Protein AF-A0A3N5UHN4-F1 (afdb_monomer_lite)

Structure (mmCIF, N/CA/C/O backbone):
data_AF-A0A3N5UHN4-F1
#
_entry.id   AF-A0A3N5UHN4-F1
#
loop_
_atom_site.group_PDB
_atom_site.id
_atom_site.type_symbol
_atom_site.label_atom_id
_atom_site.label_alt_id
_atom_site.label_comp_id
_atom_site.label_asym_id
_atom_site.label_entity_id
_atom_site.label_seq_id
_atom_site.pdbx_PDB_ins_code
_atom_site.Cartn_x
_atom_site.Cartn_y
_atom_site.Cartn_z
_atom_site.occupancy
_atom_site.B_iso_or_equiv
_atom_site.auth_seq_id
_atom_site.auth_comp_id
_atom_site.auth_asym_id
_atom_site.auth_atom_id
_atom_site.pdbx_PDB_model_num
ATOM 1 N N . MET A 1 1 ? 27.092 2.480 -37.868 1.00 44.53 1 MET A N 1
ATOM 2 C CA . MET A 1 1 ? 26.318 2.551 -36.614 1.00 44.53 1 MET A CA 1
ATOM 3 C C . MET A 1 1 ? 26.959 3.637 -35.778 1.00 44.53 1 MET A C 1
ATOM 5 O O . MET A 1 1 ? 28.135 3.512 -35.459 1.00 44.53 1 MET A O 1
ATOM 9 N N . ASN A 1 2 ? 26.249 4.748 -35.586 1.00 46.53 2 ASN A N 1
ATOM 10 C CA . ASN A 1 2 ? 26.760 5.922 -34.883 1.00 46.53 2 ASN A CA 1
ATOM 11 C C . ASN A 1 2 ? 26.744 5.654 -33.374 1.00 46.53 2 ASN A C 1
ATOM 13 O O . ASN A 1 2 ? 25.789 5.077 -32.865 1.00 46.53 2 ASN A O 1
ATOM 17 N N . GLN A 1 3 ? 27.797 6.075 -32.671 1.00 48.22 3 GLN A N 1
ATOM 18 C CA . GLN A 1 3 ? 27.957 5.910 -31.218 1.00 48.22 3 GLN A CA 1
ATOM 19 C C . GLN A 1 3 ? 26.948 6.731 -30.384 1.00 48.22 3 GLN A C 1
ATOM 21 O O . GLN A 1 3 ? 26.941 6.620 -29.163 1.00 48.22 3 GLN A O 1
ATOM 26 N N . GLU A 1 4 ? 26.087 7.529 -31.021 1.00 50.91 4 GLU A N 1
ATOM 27 C CA . GLU A 1 4 ? 25.093 8.381 -30.354 1.00 50.91 4 GLU A CA 1
ATOM 28 C C . GLU A 1 4 ? 23.802 7.628 -29.974 1.00 50.91 4 GLU A C 1
ATOM 30 O O . GLU A 1 4 ? 23.226 7.926 -28.932 1.00 50.91 4 GLU A O 1
ATOM 35 N N . ASP A 1 5 ? 23.395 6.595 -30.726 1.00 50.59 5 ASP A N 1
ATOM 36 C CA . ASP A 1 5 ? 22.175 5.808 -30.428 1.00 50.59 5 ASP A CA 1
ATOM 37 C C . ASP A 1 5 ? 22.328 4.888 -29.202 1.00 50.59 5 ASP A C 1
ATOM 39 O O . ASP A 1 5 ? 21.349 4.529 -28.551 1.00 50.59 5 ASP A O 1
ATOM 43 N N . VAL A 1 6 ? 23.560 4.491 -28.867 1.00 52.94 6 VAL A N 1
ATOM 44 C CA . VAL A 1 6 ? 23.823 3.548 -27.765 1.00 52.94 6 VAL A CA 1
ATOM 45 C C . VAL A 1 6 ? 23.724 4.243 -26.400 1.00 52.94 6 VAL A C 1
ATOM 47 O O . VAL A 1 6 ? 23.199 3.664 -25.455 1.00 52.94 6 VAL A O 1
ATOM 50 N N . MET A 1 7 ? 24.147 5.510 -26.299 1.00 51.06 7 MET A N 1
ATOM 51 C CA . MET A 1 7 ? 24.111 6.272 -25.039 1.00 51.06 7 MET A CA 1
ATOM 52 C C . MET A 1 7 ? 22.700 6.728 -24.635 1.00 51.06 7 MET A C 1
ATOM 54 O O . MET A 1 7 ? 22.415 6.813 -23.438 1.00 51.06 7 MET A O 1
ATOM 58 N N . GLY A 1 8 ? 21.826 7.021 -25.607 1.00 54.56 8 GLY A N 1
ATOM 59 C CA . GLY A 1 8 ? 20.441 7.432 -25.343 1.00 54.56 8 GLY A CA 1
ATOM 60 C C . GLY A 1 8 ? 19.603 6.310 -24.724 1.00 54.56 8 GLY A C 1
ATOM 61 O O . GLY A 1 8 ? 18.945 6.518 -23.710 1.00 54.56 8 GLY A O 1
ATOM 62 N N . ASN A 1 9 ? 19.720 5.090 -25.258 1.00 59.78 9 ASN A N 1
ATOM 63 C CA . ASN A 1 9 ? 18.973 3.931 -24.756 1.00 59.78 9 ASN A CA 1
ATOM 64 C C . ASN A 1 9 ? 19.392 3.501 -23.340 1.00 59.78 9 ASN A C 1
ATOM 66 O O . ASN A 1 9 ? 18.534 3.162 -22.529 1.00 59.78 9 ASN A O 1
ATOM 70 N N . GLU A 1 10 ? 20.688 3.525 -23.008 1.00 62.12 10 GLU A N 1
ATOM 71 C CA . GLU A 1 10 ? 21.155 3.121 -21.671 1.00 62.12 10 GLU A CA 1
ATOM 72 C C . GLU A 1 10 ? 20.685 4.083 -20.568 1.00 62.12 10 GLU A C 1
ATOM 74 O O . GLU A 1 10 ? 20.328 3.655 -19.466 1.00 62.12 10 GLU A O 1
ATOM 79 N N . THR A 1 11 ? 20.650 5.388 -20.859 1.00 67.88 11 THR A N 1
ATOM 80 C CA . THR A 1 11 ? 20.169 6.392 -19.900 1.00 67.88 11 THR A CA 1
ATOM 81 C C . THR A 1 11 ? 18.649 6.368 -19.747 1.00 67.88 11 THR A C 1
ATOM 83 O O . THR A 1 11 ? 18.159 6.481 -1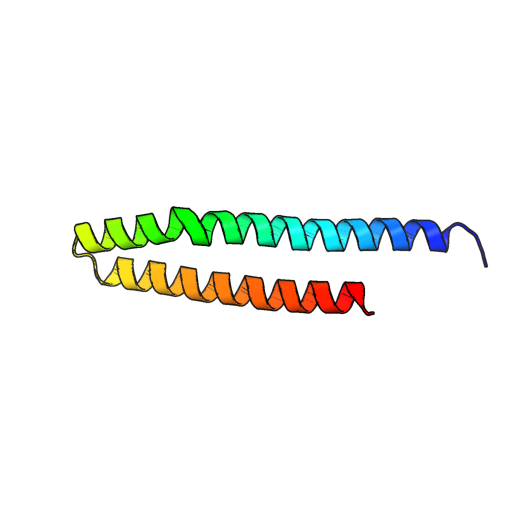8.623 1.00 67.88 11 THR A O 1
ATOM 86 N N . GLU A 1 12 ? 17.892 6.154 -20.824 1.00 65.44 12 GLU A N 1
ATOM 87 C CA . GLU A 1 12 ? 16.429 6.026 -20.772 1.00 65.44 12 GLU A CA 1
ATOM 88 C C . GLU A 1 12 ? 15.958 4.746 -20.063 1.00 65.44 12 GLU A C 1
ATOM 90 O O . GLU A 1 12 ? 15.049 4.808 -19.228 1.00 65.44 12 GLU A O 1
ATOM 95 N N . LEU A 1 13 ? 16.610 3.605 -20.314 1.00 70.56 13 LEU A N 1
ATOM 96 C CA . LEU A 1 13 ? 16.338 2.355 -19.599 1.00 70.56 13 LEU A CA 1
ATOM 97 C C . LEU A 1 13 ? 16.619 2.517 -18.097 1.00 70.56 13 LEU A C 1
ATOM 99 O O . LEU A 1 13 ? 15.795 2.149 -17.263 1.00 70.56 13 LEU A O 1
ATOM 103 N N . SER A 1 14 ? 17.745 3.144 -17.741 1.00 75.62 14 SER A N 1
ATOM 104 C CA . SER A 1 14 ? 18.099 3.438 -16.346 1.00 75.62 14 SER A CA 1
ATOM 105 C C . SER A 1 14 ? 17.063 4.334 -15.655 1.00 75.62 14 SER A C 1
ATOM 107 O O . SER A 1 14 ? 16.662 4.053 -14.523 1.00 75.62 14 SER A O 1
ATOM 109 N N . ASN A 1 15 ? 16.561 5.363 -16.347 1.00 82.75 15 ASN A N 1
ATOM 110 C CA . ASN A 1 15 ? 15.503 6.232 -15.825 1.00 82.75 15 ASN A CA 1
ATOM 111 C C . ASN A 1 15 ? 14.189 5.463 -15.619 1.00 82.75 15 ASN A C 1
ATOM 113 O O . ASN A 1 15 ? 13.563 5.589 -14.570 1.00 82.75 15 ASN A O 1
ATOM 117 N N . THR A 1 16 ? 13.811 4.604 -16.570 1.00 84.50 16 THR A N 1
ATOM 11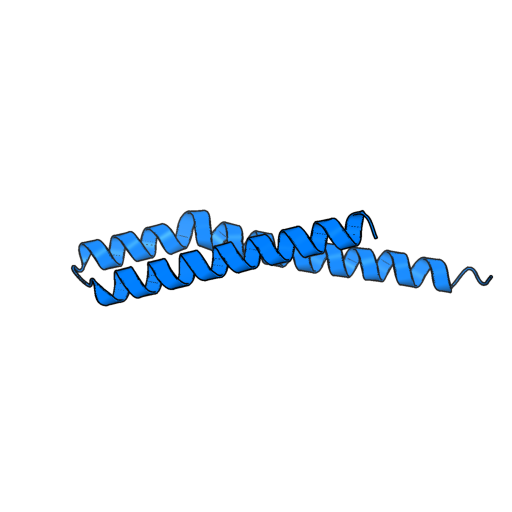8 C CA . THR A 1 16 ? 12.594 3.781 -16.480 1.00 84.50 16 THR A CA 1
ATOM 119 C C . THR A 1 16 ? 12.669 2.791 -15.313 1.00 84.50 16 THR A C 1
ATOM 121 O O . THR A 1 16 ? 11.734 2.689 -14.515 1.00 84.50 16 THR A O 1
ATOM 124 N N . LEU A 1 17 ? 13.805 2.104 -15.150 1.00 88.31 17 LEU A N 1
ATOM 125 C CA . LEU A 1 17 ? 14.055 1.208 -14.018 1.00 88.31 17 LEU A CA 1
ATOM 126 C C . LEU A 1 17 ? 14.031 1.969 -12.683 1.00 88.31 17 LEU A C 1
ATOM 128 O O . LEU A 1 17 ? 13.437 1.493 -11.712 1.00 88.31 17 LEU A O 1
ATOM 132 N N . TYR A 1 18 ? 14.639 3.159 -12.632 1.00 89.00 18 TYR A N 1
ATOM 133 C CA . TYR A 1 18 ? 14.620 4.021 -11.451 1.00 89.00 18 TYR A CA 1
ATOM 134 C C . TYR A 1 18 ? 13.195 4.439 -11.071 1.00 89.00 18 TYR A C 1
ATOM 136 O O . TYR A 1 18 ? 12.821 4.316 -9.904 1.00 89.00 18 TYR A O 1
ATOM 144 N N . ASP A 1 19 ? 12.382 4.872 -12.034 1.00 91.19 19 ASP A N 1
ATOM 145 C CA . ASP A 1 19 ? 11.002 5.303 -11.798 1.00 91.19 19 ASP A CA 1
ATOM 146 C C . ASP A 1 19 ? 10.130 4.162 -11.253 1.00 91.19 19 ASP A C 1
ATOM 148 O O . ASP A 1 19 ? 9.370 4.357 -10.294 1.00 91.19 19 ASP A O 1
ATOM 152 N N . ILE A 1 20 ? 10.287 2.949 -11.800 1.00 90.56 20 ILE A N 1
ATOM 153 C CA . ILE A 1 20 ? 9.600 1.747 -11.312 1.00 90.56 20 ILE A CA 1
ATOM 154 C C . ILE A 1 20 ? 10.016 1.446 -9.867 1.00 90.56 20 ILE A C 1
ATOM 156 O O . ILE A 1 20 ? 9.154 1.316 -8.990 1.00 90.56 20 ILE A O 1
ATOM 160 N N . LEU A 1 21 ? 11.322 1.382 -9.590 1.00 91.69 21 LEU A N 1
ATOM 161 C CA . LEU A 1 21 ? 11.845 1.094 -8.251 1.00 91.69 21 LEU A CA 1
ATOM 162 C C . LEU A 1 21 ? 11.424 2.154 -7.225 1.00 91.69 21 LEU A C 1
ATOM 164 O O . LEU A 1 21 ? 11.030 1.816 -6.105 1.00 91.69 21 LEU A O 1
ATOM 168 N N . HIS A 1 22 ? 11.451 3.431 -7.604 1.00 92.94 22 HIS A N 1
ATOM 169 C CA . HIS A 1 22 ? 11.017 4.539 -6.756 1.00 92.94 22 HIS A CA 1
ATOM 170 C C . HIS A 1 22 ? 9.528 4.448 -6.414 1.00 92.94 22 HIS A C 1
ATOM 172 O O . HIS A 1 22 ? 9.143 4.614 -5.253 1.00 92.94 22 HIS A O 1
ATOM 178 N N . SER A 1 23 ? 8.680 4.133 -7.399 1.00 92.69 23 SER A N 1
ATOM 179 C CA . SER A 1 23 ? 7.247 3.921 -7.170 1.00 92.69 23 SER A CA 1
ATOM 180 C C . SER A 1 23 ? 6.996 2.730 -6.242 1.00 92.69 23 SER A C 1
ATOM 182 O O . SER A 1 23 ? 6.219 2.844 -5.291 1.00 92.69 23 SER A O 1
ATOM 184 N N . MET A 1 24 ? 7.694 1.610 -6.458 1.00 93.44 24 MET A N 1
ATOM 185 C CA . MET A 1 24 ? 7.591 0.430 -5.595 1.00 93.44 24 MET A CA 1
ATOM 186 C C . MET A 1 24 ? 8.019 0.733 -4.153 1.00 93.44 24 MET A C 1
ATOM 188 O O . MET A 1 24 ? 7.360 0.286 -3.216 1.00 93.44 24 MET A O 1
ATOM 192 N N . GLY A 1 25 ? 9.078 1.524 -3.955 1.00 91.50 25 GLY A N 1
ATOM 193 C CA . GLY A 1 25 ? 9.541 1.933 -2.626 1.00 91.50 25 GLY A CA 1
ATOM 194 C C . GLY A 1 25 ? 8.502 2.752 -1.853 1.00 91.50 25 GLY A C 1
ATOM 195 O O . GLY A 1 25 ? 8.279 2.508 -0.664 1.00 91.50 25 GLY A O 1
ATOM 196 N N . LYS A 1 26 ? 7.809 3.680 -2.527 1.00 91.38 26 LYS A N 1
ATOM 197 C CA . LYS A 1 26 ? 6.714 4.461 -1.924 1.00 91.38 26 LYS A CA 1
ATOM 198 C C . LYS A 1 26 ? 5.539 3.577 -1.515 1.00 91.38 26 LYS A C 1
ATOM 200 O O . LYS A 1 26 ? 5.053 3.693 -0.388 1.00 91.38 26 LYS A O 1
ATOM 205 N N . ASP A 1 27 ? 5.111 2.685 -2.407 1.00 91.88 27 ASP A N 1
ATOM 206 C CA . ASP A 1 27 ? 4.013 1.759 -2.129 1.00 91.88 27 ASP A CA 1
ATOM 207 C C . ASP A 1 27 ? 4.375 0.790 -0.994 1.00 91.88 27 ASP A C 1
ATOM 209 O O . ASP A 1 27 ? 3.546 0.548 -0.117 1.00 91.88 27 ASP A O 1
ATOM 213 N N . ALA A 1 28 ? 5.619 0.301 -0.939 1.00 90.12 28 ALA A N 1
ATOM 214 C CA . ALA A 1 28 ? 6.103 -0.542 0.151 1.00 90.12 28 ALA A CA 1
ATOM 215 C C . ALA A 1 28 ? 6.065 0.187 1.504 1.00 90.12 28 ALA A C 1
ATOM 217 O O . ALA A 1 28 ? 5.521 -0.354 2.467 1.00 90.12 28 ALA A O 1
ATOM 218 N N . GLY A 1 29 ? 6.570 1.423 1.584 1.00 89.75 29 GLY A N 1
ATOM 219 C CA . GLY A 1 29 ? 6.524 2.212 2.821 1.00 89.75 29 GLY A CA 1
ATOM 220 C C . GLY A 1 29 ? 5.094 2.412 3.332 1.00 89.75 29 GLY A C 1
ATOM 221 O O . GLY A 1 29 ? 4.801 2.174 4.504 1.00 89.75 29 GLY A O 1
ATOM 222 N N . PHE A 1 30 ? 4.176 2.757 2.429 1.00 90.56 30 PHE A N 1
ATOM 223 C CA . PHE A 1 30 ? 2.763 2.914 2.764 1.00 90.56 30 PHE A CA 1
ATOM 224 C C . PHE A 1 30 ? 2.098 1.596 3.210 1.00 90.56 30 PHE A C 1
ATOM 226 O O . PHE A 1 30 ? 1.321 1.588 4.168 1.00 90.56 30 PHE A O 1
ATOM 233 N N . LEU A 1 31 ? 2.400 0.479 2.536 1.00 92.81 31 LEU A N 1
ATOM 234 C CA . LEU A 1 31 ? 1.803 -0.836 2.799 1.00 92.81 31 LEU A CA 1
ATOM 235 C C . LEU A 1 31 ? 2.304 -1.505 4.086 1.00 92.81 31 LEU A C 1
ATOM 237 O O . LEU A 1 31 ? 1.532 -2.209 4.743 1.00 92.81 31 LEU A O 1
ATOM 241 N N . TYR A 1 32 ? 3.579 -1.328 4.436 1.00 84.31 32 TYR A N 1
ATOM 242 C CA . TYR A 1 32 ? 4.159 -1.966 5.618 1.00 84.31 32 TYR A CA 1
ATOM 243 C C . TYR A 1 32 ? 3.776 -1.257 6.916 1.00 84.31 32 TYR A C 1
ATOM 245 O O . TYR A 1 32 ? 3.457 -1.928 7.899 1.00 84.31 32 TYR A O 1
ATOM 253 N N . ASP A 1 33 ? 3.759 0.073 6.912 1.00 87.88 33 ASP A N 1
ATOM 254 C CA . ASP A 1 33 ? 3.594 0.857 8.135 1.00 87.88 33 ASP A CA 1
ATOM 255 C C . ASP A 1 33 ? 2.224 1.548 8.183 1.00 87.88 33 ASP A C 1
ATOM 257 O O . ASP A 1 33 ? 1.321 1.162 8.933 1.00 87.88 33 ASP A O 1
ATOM 261 N N . THR A 1 34 ? 2.022 2.515 7.289 1.00 93.06 34 THR A N 1
ATOM 262 C CA . THR A 1 34 ? 0.917 3.474 7.364 1.00 93.06 34 THR A CA 1
ATOM 263 C C . THR A 1 34 ? -0.464 2.823 7.284 1.00 93.06 34 THR A C 1
ATOM 265 O O . THR A 1 34 ? -1.329 3.091 8.121 1.00 93.06 34 THR A O 1
ATOM 268 N N . ILE A 1 35 ? -0.698 1.943 6.306 1.00 95.88 35 ILE A N 1
ATOM 269 C CA . ILE A 1 35 ? -2.047 1.411 6.076 1.00 95.88 35 ILE A CA 1
ATOM 270 C C . ILE A 1 35 ? -2.516 0.480 7.196 1.00 95.88 35 ILE A C 1
ATOM 272 O O . ILE A 1 35 ? -3.701 0.451 7.523 1.00 95.88 35 ILE A O 1
ATOM 276 N N . ASN A 1 36 ? -1.593 -0.251 7.828 1.00 94.44 36 ASN A N 1
ATOM 277 C CA . ASN A 1 36 ? -1.935 -1.124 8.946 1.00 94.44 36 ASN A CA 1
ATOM 278 C C . ASN A 1 36 ? -2.347 -0.299 10.172 1.00 94.44 36 ASN A C 1
ATOM 280 O O .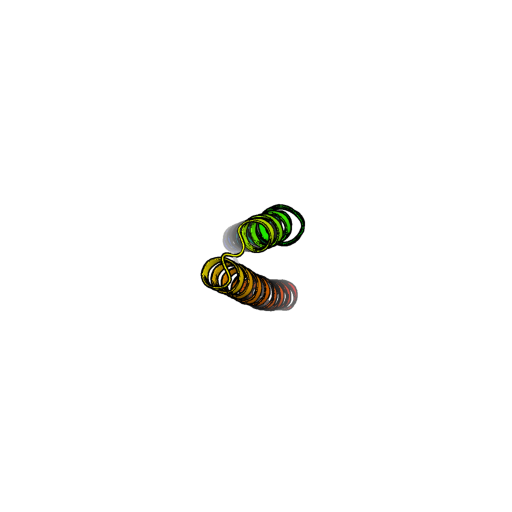 ASN A 1 36 ? -3.258 -0.707 10.892 1.00 94.44 36 ASN A O 1
ATOM 284 N N . GLN A 1 37 ? -1.724 0.865 10.392 1.00 96.75 37 GLN A N 1
ATOM 285 C CA . GLN A 1 37 ? -2.144 1.781 11.450 1.00 96.75 37 GLN A CA 1
ATOM 286 C C . GLN A 1 37 ? -3.539 2.355 11.172 1.00 96.75 37 GLN A C 1
ATOM 288 O O . GLN A 1 37 ? -4.394 2.314 12.049 1.00 96.75 37 GLN A O 1
ATOM 293 N N . TYR A 1 38 ? -3.824 2.778 9.938 1.00 97.12 38 TYR A N 1
ATOM 294 C CA . TYR A 1 38 ? -5.145 3.315 9.583 1.00 97.12 38 TYR A CA 1
ATOM 295 C C . TYR A 1 38 ? -6.273 2.286 9.717 1.00 97.12 38 TYR A C 1
ATOM 297 O O . TYR A 1 38 ? -7.375 2.624 10.153 1.00 97.12 38 TYR A O 1
ATOM 305 N N . ILE A 1 39 ? -5.998 1.018 9.396 1.00 97.50 39 ILE A N 1
ATOM 306 C CA . ILE A 1 39 ? -6.939 -0.084 9.634 1.00 97.50 39 ILE A CA 1
ATOM 307 C C . ILE A 1 39 ? -7.203 -0.242 11.137 1.00 97.50 39 ILE A C 1
ATOM 309 O O . ILE A 1 39 ? -8.365 -0.320 11.537 1.00 97.50 39 ILE A O 1
ATOM 313 N N . LYS A 1 40 ? -6.154 -0.243 11.972 1.00 97.56 40 LYS A N 1
ATOM 314 C CA . LYS A 1 40 ? -6.289 -0.337 13.437 1.00 97.56 40 LYS A CA 1
ATOM 315 C C . LYS A 1 40 ? -7.081 0.832 14.020 1.00 97.56 40 LYS A C 1
ATOM 317 O O . LYS A 1 40 ? -7.957 0.607 14.850 1.00 97.56 40 LYS A O 1
ATOM 322 N N . ASP A 1 41 ? -6.823 2.054 13.567 1.00 98.06 41 ASP A N 1
ATOM 323 C CA . ASP A 1 41 ? -7.534 3.248 14.035 1.00 98.06 41 ASP A CA 1
ATOM 324 C C . ASP A 1 41 ? -9.024 3.184 13.663 1.00 98.06 41 ASP A C 1
ATOM 326 O O . ASP A 1 41 ? -9.896 3.457 14.491 1.00 98.06 41 ASP A O 1
ATOM 330 N N . ALA A 1 42 ? -9.342 2.740 12.442 1.00 98.19 42 ALA A N 1
ATOM 331 C CA . ALA A 1 42 ? -10.722 2.540 12.003 1.00 98.19 42 ALA A CA 1
ATOM 332 C C . ALA A 1 42 ? -11.439 1.427 12.793 1.00 98.19 42 ALA A C 1
ATOM 334 O O . ALA A 1 42 ? -12.621 1.570 13.120 1.00 98.19 42 ALA A O 1
ATOM 335 N N . GLN A 1 43 ? -10.727 0.348 13.141 1.00 98.12 43 GLN A N 1
ATOM 336 C CA . GLN A 1 43 ? -11.234 -0.710 14.021 1.00 98.12 43 GLN A CA 1
ATOM 337 C C . GLN A 1 43 ? -11.510 -0.179 15.432 1.00 98.12 43 GLN A C 1
ATOM 339 O O . GLN A 1 43 ? -12.590 -0.423 15.966 1.00 98.12 43 GLN A O 1
ATOM 344 N N . ALA A 1 44 ? -10.583 0.589 16.015 1.00 98.31 44 ALA A N 1
ATOM 345 C CA . ALA A 1 44 ? -10.743 1.194 17.339 1.00 98.31 44 ALA A CA 1
ATOM 346 C C . ALA A 1 44 ? -11.924 2.180 17.397 1.00 98.31 44 ALA A C 1
ATOM 348 O O . ALA A 1 44 ? -12.600 2.285 18.419 1.00 98.31 44 ALA A O 1
ATOM 349 N N . ALA A 1 45 ? -12.217 2.854 16.283 1.00 98.12 45 ALA A N 1
ATOM 350 C CA . ALA A 1 45 ? -13.379 3.724 16.128 1.00 98.12 45 ALA A CA 1
ATOM 351 C C . ALA A 1 45 ? -14.696 2.975 15.828 1.00 98.12 45 ALA A C 1
ATOM 353 O O . ALA A 1 45 ? -15.721 3.622 15.616 1.00 98.12 45 ALA A O 1
ATOM 354 N N . ASN A 1 46 ? -14.692 1.635 15.773 1.00 97.69 46 ASN A N 1
ATOM 355 C CA . ASN A 1 46 ? -15.829 0.803 15.353 1.00 97.69 46 ASN A CA 1
ATOM 356 C C . ASN A 1 46 ? -16.425 1.203 13.985 1.00 97.69 46 ASN A C 1
ATOM 358 O O . ASN A 1 46 ? -17.615 1.007 13.730 1.00 97.69 46 ASN A O 1
ATOM 362 N N . ASN A 1 47 ? -15.610 1.753 13.079 1.00 98.25 47 ASN A N 1
ATOM 363 C CA . ASN A 1 47 ? -16.051 2.193 11.757 1.00 98.25 47 ASN A CA 1
ATOM 364 C C . ASN A 1 47 ? -15.743 1.124 10.698 1.00 98.25 47 ASN A C 1
ATOM 366 O O . ASN A 1 47 ? -14.738 1.181 9.989 1.00 98.25 47 ASN A O 1
ATOM 370 N N . SER A 1 48 ? -16.630 0.135 10.586 1.00 97.56 48 SER A N 1
ATOM 371 C CA . SER A 1 48 ? -16.467 -1.008 9.678 1.00 97.56 48 SER A CA 1
ATOM 372 C C . SER A 1 48 ? -16.382 -0.617 8.197 1.00 97.56 48 SER A C 1
ATOM 374 O O . SER A 1 48 ? -15.631 -1.240 7.445 1.00 97.56 48 SER A O 1
ATOM 376 N N . GLN A 1 49 ? -17.089 0.435 7.774 1.00 98.06 49 GLN A N 1
ATOM 377 C CA . GLN A 1 49 ? -17.019 0.945 6.402 1.00 98.06 49 GLN A CA 1
ATOM 378 C C . GLN A 1 49 ? -15.627 1.503 6.087 1.00 98.06 49 GLN A C 1
ATOM 380 O O . GLN A 1 49 ? -15.070 1.248 5.015 1.00 98.06 49 GLN A O 1
ATOM 385 N N . LEU A 1 50 ? -15.036 2.236 7.031 1.00 97.81 50 LEU A N 1
ATOM 386 C CA . LEU A 1 50 ? -13.691 2.772 6.867 1.00 97.81 50 LEU A CA 1
ATOM 387 C C . LEU A 1 50 ? -12.634 1.658 6.888 1.00 97.81 50 LEU A C 1
ATOM 389 O O . LEU A 1 50 ? -11.711 1.693 6.079 1.00 97.81 50 LEU A O 1
ATOM 393 N N . VAL A 1 51 ? -12.810 0.623 7.719 1.0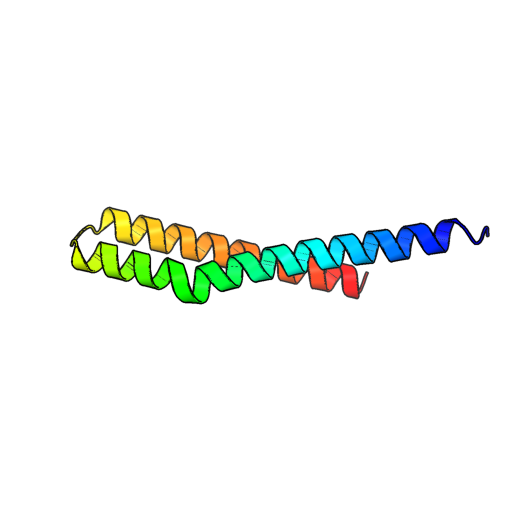0 98.31 51 VAL A N 1
ATOM 394 C CA . VAL A 1 51 ? -11.961 -0.584 7.685 1.00 98.31 51 VAL A CA 1
ATOM 395 C C . VAL A 1 51 ? -11.982 -1.230 6.297 1.00 98.31 51 VAL A C 1
ATOM 397 O O . VAL A 1 51 ? -10.927 -1.461 5.713 1.00 98.31 51 VAL A O 1
ATOM 400 N N . GLN A 1 52 ? -13.169 -1.466 5.728 1.00 98.31 52 GLN A N 1
ATOM 401 C CA . GLN A 1 52 ? -13.305 -2.040 4.382 1.00 98.31 52 GLN A CA 1
ATOM 402 C C . GLN A 1 52 ? -12.663 -1.165 3.300 1.00 98.31 52 GLN A C 1
ATOM 404 O O . GLN A 1 52 ? -12.078 -1.678 2.343 1.00 98.31 52 GLN A O 1
ATOM 409 N N . THR A 1 53 ? -12.748 0.155 3.462 1.00 98.19 53 THR A N 1
ATOM 410 C CA . THR A 1 53 ? -12.129 1.116 2.545 1.00 98.19 53 THR A CA 1
ATOM 411 C C . THR A 1 53 ? -10.607 0.975 2.568 1.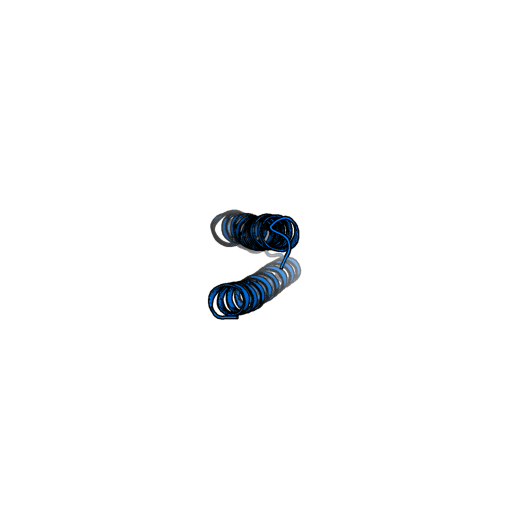00 98.19 53 THR A C 1
ATOM 413 O O . THR A 1 53 ? -9.990 0.822 1.513 1.00 98.19 53 THR A O 1
ATOM 416 N N . TRP A 1 54 ? -9.993 0.936 3.755 1.00 97.88 54 TRP A N 1
ATOM 417 C CA . TRP A 1 54 ? -8.545 0.756 3.881 1.00 97.88 54 TRP A CA 1
ATOM 418 C C . TRP A 1 54 ? -8.061 -0.612 3.398 1.00 97.88 54 TRP A C 1
ATOM 420 O O . TRP A 1 54 ? -7.053 -0.683 2.697 1.00 97.88 54 TRP A O 1
ATOM 430 N N . GLU A 1 55 ? -8.791 -1.690 3.683 1.00 97.44 55 GLU A N 1
ATOM 431 C CA . GLU A 1 55 ? -8.455 -3.026 3.166 1.00 97.44 55 GLU A CA 1
ATOM 432 C C . GLU A 1 55 ? -8.521 -3.086 1.630 1.00 97.44 55 GLU A C 1
ATOM 434 O O . GLU A 1 55 ? -7.671 -3.703 0.981 1.00 97.44 55 GLU A O 1
ATOM 439 N N . THR A 1 56 ? -9.483 -2.387 1.021 1.00 97.81 56 THR A N 1
ATOM 440 C CA . THR A 1 56 ? -9.580 -2.282 -0.443 1.00 97.81 56 THR A CA 1
ATOM 441 C C . THR A 1 56 ? -8.374 -1.543 -1.023 1.00 97.81 56 THR A C 1
ATOM 443 O O . THR A 1 56 ? -7.722 -2.053 -1.935 1.00 97.81 56 THR A O 1
ATOM 446 N N . ILE A 1 57 ? -8.011 -0.393 -0.445 1.00 96.44 57 ILE A N 1
ATOM 447 C CA . ILE A 1 57 ? -6.833 0.383 -0.863 1.00 96.44 57 ILE A CA 1
ATOM 448 C C . ILE A 1 57 ? -5.557 -0.463 -0.746 1.00 96.44 57 ILE A C 1
ATOM 450 O O . ILE A 1 57 ? -4.739 -0.478 -1.668 1.00 96.44 57 ILE A O 1
ATOM 454 N N . LYS A 1 58 ? -5.399 -1.207 0.356 1.00 96.19 58 LYS A N 1
ATOM 455 C CA . LYS A 1 58 ? -4.264 -2.112 0.582 1.00 96.19 58 LYS A CA 1
ATOM 456 C C . LYS A 1 58 ? -4.161 -3.161 -0.521 1.00 96.19 58 LYS A C 1
ATOM 458 O O . LYS A 1 58 ? -3.092 -3.351 -1.099 1.00 96.19 58 LYS A O 1
ATOM 463 N N . LYS A 1 59 ? -5.276 -3.817 -0.849 1.00 96.38 59 LYS A N 1
ATOM 464 C CA . LYS A 1 59 ? -5.331 -4.834 -1.905 1.00 96.38 59 LYS A CA 1
ATOM 465 C C . LYS A 1 59 ? -4.968 -4.265 -3.277 1.00 96.38 59 LYS A C 1
ATOM 467 O O . LYS A 1 59 ? -4.230 -4.904 -4.025 1.00 96.38 59 LYS A O 1
ATOM 472 N N . ASP A 1 60 ? -5.463 -3.079 -3.611 1.00 95.69 60 ASP A N 1
ATOM 473 C CA . ASP A 1 60 ? -5.177 -2.456 -4.905 1.00 95.69 60 ASP A CA 1
ATOM 474 C C . ASP A 1 60 ? -3.713 -2.024 -5.027 1.00 95.69 60 ASP A C 1
ATOM 476 O O . ASP A 1 60 ? -3.092 -2.254 -6.063 1.00 95.69 60 ASP A O 1
ATOM 480 N N . ARG A 1 61 ? -3.113 -1.495 -3.957 1.00 94.50 61 ARG A N 1
ATOM 481 C CA . ARG A 1 61 ? -1.677 -1.169 -3.926 1.00 94.50 61 ARG A CA 1
ATOM 482 C C . ARG A 1 61 ? -0.790 -2.413 -4.028 1.00 94.50 61 ARG A C 1
ATOM 484 O O . ARG A 1 61 ? 0.192 -2.393 -4.760 1.00 94.50 61 ARG A O 1
ATOM 491 N N . LEU A 1 62 ? -1.168 -3.525 -3.393 1.00 95.00 62 LEU A N 1
ATOM 492 C CA . LEU A 1 62 ? -0.485 -4.811 -3.598 1.00 95.00 62 LEU A CA 1
ATOM 493 C C . LEU A 1 62 ? -0.566 -5.275 -5.060 1.00 95.00 62 LEU A C 1
ATOM 495 O O . LEU A 1 62 ? 0.415 -5.774 -5.607 1.00 95.00 62 LEU A O 1
ATOM 499 N N . ARG A 1 63 ? -1.715 -5.077 -5.718 1.00 95.19 63 ARG A N 1
ATOM 500 C CA . ARG A 1 63 ? -1.859 -5.366 -7.151 1.00 95.19 63 ARG A CA 1
ATOM 501 C C . ARG A 1 63 ? -0.927 -4.493 -7.994 1.00 95.19 63 ARG A C 1
ATOM 503 O O . ARG A 1 63 ? -0.299 -5.017 -8.906 1.00 95.19 63 ARG A O 1
ATOM 510 N N . HIS A 1 64 ? -0.819 -3.200 -7.688 1.00 93.62 64 HIS A N 1
ATOM 511 C CA . HIS A 1 64 ? 0.100 -2.297 -8.389 1.00 93.62 64 HIS A CA 1
ATOM 512 C C . HIS A 1 64 ? 1.558 -2.752 -8.250 1.00 93.62 64 HIS A C 1
ATOM 514 O O . HIS A 1 64 ? 2.260 -2.815 -9.255 1.00 93.62 64 HIS A O 1
ATOM 520 N N . LEU A 1 65 ? 1.987 -3.156 -7.048 1.00 94.06 65 LEU A N 1
ATOM 521 C CA . LEU A 1 65 ? 3.332 -3.700 -6.833 1.00 94.06 65 LEU A CA 1
ATOM 522 C C . LEU A 1 65 ? 3.616 -4.939 -7.688 1.00 94.06 65 LEU A C 1
ATOM 524 O O . LEU A 1 65 ? 4.707 -5.046 -8.242 1.00 94.06 65 LEU A O 1
ATOM 528 N N . HIS A 1 66 ? 2.656 -5.859 -7.823 1.00 94.12 66 HIS A N 1
ATOM 529 C CA . HIS A 1 66 ? 2.829 -7.020 -8.701 1.00 94.12 66 HIS A CA 1
ATOM 530 C C . HIS A 1 66 ? 2.990 -6.609 -10.169 1.00 94.12 66 HIS A C 1
ATOM 532 O O . HIS A 1 66 ? 3.915 -7.070 -10.824 1.00 94.12 66 HIS A O 1
ATOM 538 N N . VAL A 1 67 ? 2.157 -5.689 -10.6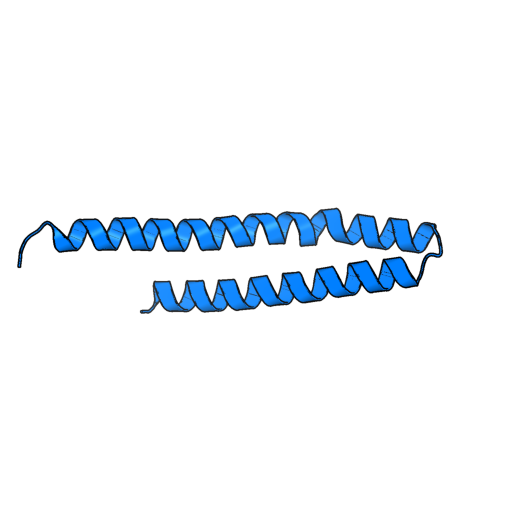66 1.00 94.75 67 VAL A N 1
ATOM 539 C CA . VAL A 1 67 ? 2.258 -5.201 -12.054 1.00 94.75 67 VAL A CA 1
ATOM 540 C C . VAL A 1 67 ? 3.599 -4.506 -12.311 1.00 94.75 67 VAL A C 1
ATOM 542 O O . VAL A 1 67 ? 4.204 -4.714 -13.360 1.00 94.75 67 VAL A O 1
ATOM 545 N N . LEU A 1 68 ? 4.086 -3.706 -11.358 1.00 93.81 68 LEU A N 1
ATOM 546 C CA . LEU A 1 68 ? 5.386 -3.036 -11.463 1.00 93.81 68 LEU A CA 1
ATOM 547 C C . LEU A 1 68 ? 6.555 -4.026 -11.412 1.00 93.81 68 LEU A C 1
ATOM 549 O O . LEU A 1 68 ? 7.510 -3.865 -12.165 1.00 93.81 68 LEU A O 1
ATOM 553 N N . LYS A 1 69 ? 6.466 -5.072 -10.584 1.00 92.19 69 LYS A N 1
ATOM 554 C CA . LYS A 1 69 ? 7.449 -6.163 -10.561 1.00 92.19 69 LYS A CA 1
ATOM 555 C C . LYS A 1 69 ? 7.513 -6.878 -11.910 1.00 92.19 69 LYS A C 1
ATOM 557 O O . LYS A 1 69 ? 8.604 -7.073 -12.432 1.00 92.19 69 LYS A O 1
ATOM 562 N N . ASP A 1 70 ? 6.361 -7.200 -12.493 1.00 92.75 70 ASP A N 1
ATOM 563 C CA . ASP A 1 70 ? 6.288 -7.844 -13.807 1.00 92.75 70 ASP A CA 1
ATOM 564 C C . ASP A 1 70 ? 6.850 -6.942 -14.919 1.00 92.75 70 ASP A C 1
ATOM 566 O O . ASP A 1 70 ? 7.468 -7.433 -15.862 1.00 92.75 70 ASP A O 1
ATOM 570 N N . ALA A 1 71 ? 6.636 -5.623 -14.833 1.00 90.25 71 ALA A N 1
ATOM 571 C CA . ALA A 1 71 ? 7.228 -4.659 -15.760 1.00 90.25 71 ALA A CA 1
ATOM 572 C C . ALA A 1 71 ? 8.756 -4.608 -15.610 1.00 90.25 71 ALA A C 1
ATOM 574 O O . ALA A 1 71 ? 9.465 -4.714 -16.605 1.00 90.25 71 ALA A O 1
ATOM 575 N N . LEU A 1 72 ? 9.261 -4.542 -14.374 1.00 89.00 72 LEU A N 1
ATOM 576 C CA . LEU A 1 72 ? 10.695 -4.553 -14.086 1.00 89.00 72 LEU A CA 1
ATOM 577 C C . LEU A 1 72 ? 11.379 -5.817 -14.630 1.00 89.00 72 LEU A C 1
ATOM 579 O O . LEU A 1 72 ? 12.435 -5.737 -15.246 1.00 89.00 72 LEU A O 1
ATOM 583 N N . GLU A 1 73 ? 10.768 -6.987 -14.435 1.00 88.25 73 GLU A N 1
ATOM 584 C CA . GLU A 1 73 ? 11.297 -8.260 -14.940 1.00 88.25 73 GLU A CA 1
ATOM 585 C C . GLU A 1 73 ? 11.338 -8.324 -16.472 1.00 88.25 73 GLU A C 1
ATOM 587 O O . GLU A 1 73 ? 12.197 -9.011 -17.025 1.00 88.25 73 GLU A O 1
ATOM 592 N N . LYS A 1 74 ? 10.434 -7.620 -17.163 1.00 88.25 74 LYS A N 1
ATOM 593 C CA . LYS A 1 74 ? 10.449 -7.511 -18.628 1.00 88.25 74 LYS A CA 1
ATOM 594 C C . LYS A 1 74 ? 11.539 -6.572 -19.121 1.00 88.25 74 LYS A C 1
ATOM 596 O O . LYS A 1 74 ? 12.228 -6.944 -20.054 1.00 88.25 74 LYS A O 1
ATOM 601 N N . GLU A 1 75 ? 11.729 -5.419 -18.486 1.00 82.50 75 GLU A N 1
ATOM 602 C CA . GLU A 1 75 ? 12.804 -4.481 -18.852 1.00 82.50 75 GLU A CA 1
ATOM 603 C C . GLU A 1 75 ? 14.204 -5.078 -18.614 1.00 82.50 75 GLU A C 1
ATOM 605 O O . GLU A 1 75 ? 15.148 -4.752 -19.322 1.00 82.50 75 GLU A O 1
ATOM 610 N N . LEU A 1 76 ? 14.356 -5.980 -17.635 1.00 77.56 76 LEU A N 1
ATOM 611 C CA . LEU A 1 76 ? 15.633 -6.649 -17.346 1.00 77.56 76 LEU A CA 1
ATOM 612 C C . LEU A 1 76 ? 15.960 -7.825 -18.283 1.00 77.56 76 LEU A C 1
ATOM 614 O O . LEU A 1 76 ? 17.127 -8.201 -18.393 1.00 77.56 76 LEU A O 1
ATOM 618 N N . HIS A 1 77 ? 14.952 -8.446 -18.899 1.00 77.00 77 HIS A N 1
ATOM 619 C CA . HIS A 1 77 ? 15.118 -9.614 -19.779 1.00 77.00 77 HIS A CA 1
ATOM 620 C C . HIS A 1 77 ? 14.767 -9.337 -21.251 1.00 77.00 77 HIS A C 1
ATOM 622 O O . HIS A 1 77 ? 14.848 -10.259 -22.068 1.00 77.00 77 HIS A O 1
ATOM 628 N N . GLY A 1 78 ? 14.312 -8.121 -21.556 1.00 60.06 78 GLY A N 1
ATOM 629 C CA . GLY A 1 78 ? 13.885 -7.655 -22.876 1.00 60.06 78 GLY A CA 1
ATOM 630 C C . GLY A 1 78 ? 15.023 -7.150 -23.744 1.00 60.06 78 GLY A C 1
ATOM 631 O O . GLY A 1 78 ? 16.070 -6.748 -23.192 1.00 60.06 78 GLY A O 1
#

Secondary structure (DSSP, 8-state):
--THHHHHHHHHHHHHHHHHHHHHHHHHHIIIIIHHHHHHHHHHTT-HHHHHHHHHHHHHHHHHHHHHHHHHHHHHH-

Radius of gyration: 18.6 Å; chains: 1; bounding box: 45×18×54 Å

Sequence (78 aa):
MNQEDVMGNETELSNTLYDILHSMGKDAGFLYDTINQYIKDAQAANNSQLVQTWETIKKDRLRHLHVLKDALEKELHG

pLDDT: mean 86.23, std 15.3, range [44.53, 98.31]

Foldseek 3Di:
DDPVVVVVVVVVLVVLLVVLVVLLVVLVVCLPPPLVVQLVVCVVVVNVVSNVVSVVVNVVSVVVNVVSVVVNVVSVVD